Protein AF-A0A1D9G243-F1 (afdb_monomer_lite)

Structure (mmCIF, N/CA/C/O backbone):
data_AF-A0A1D9G243-F1
#
_entry.id   AF-A0A1D9G243-F1
#
loop_
_atom_site.group_PDB
_atom_site.id
_atom_site.type_symbol
_atom_site.label_atom_id
_atom_site.label_alt_id
_atom_site.label_comp_id
_atom_site.label_asym_id
_atom_site.label_entity_id
_atom_site.label_seq_id
_atom_site.pdbx_PDB_ins_code
_atom_site.Cartn_x
_atom_site.Cartn_y
_atom_site.Cartn_z
_atom_site.occupancy
_atom_site.B_iso_or_equiv
_atom_site.auth_seq_id
_atom_site.auth_comp_id
_atom_site.auth_asym_id
_atom_site.auth_atom_id
_atom_site.pdbx_PDB_model_num
ATOM 1 N N . MET A 1 1 ? -10.070 -9.740 2.876 1.00 64.25 1 MET A N 1
ATOM 2 C CA . MET A 1 1 ? -10.323 -10.202 4.257 1.00 64.25 1 MET A CA 1
ATOM 3 C C . MET A 1 1 ? -9.002 -10.626 4.861 1.00 64.25 1 MET A C 1
ATOM 5 O O . MET A 1 1 ? -8.313 -11.410 4.220 1.00 64.25 1 MET A O 1
ATOM 9 N N . VAL A 1 2 ? -8.645 -10.087 6.024 1.00 71.44 2 VAL A N 1
ATOM 10 C CA . VAL A 1 2 ? -7.406 -10.362 6.763 1.00 71.44 2 VAL A CA 1
ATOM 11 C C . VAL A 1 2 ? -7.753 -10.347 8.254 1.00 71.44 2 VAL A C 1
ATOM 13 O O . VAL A 1 2 ? -7.775 -9.293 8.893 1.00 71.44 2 VAL A O 1
ATOM 16 N N . GLY A 1 3 ? -8.146 -11.505 8.788 1.00 81.38 3 GLY A N 1
ATOM 17 C CA . GLY A 1 3 ? -8.839 -11.566 10.079 1.00 81.38 3 GLY A CA 1
ATOM 18 C C . GLY A 1 3 ? -10.084 -10.669 10.077 1.00 81.38 3 GLY A C 1
ATOM 19 O O . GLY A 1 3 ? -10.880 -10.712 9.136 1.00 81.38 3 GLY A O 1
ATOM 20 N N . ALA A 1 4 ? -10.203 -9.812 11.089 1.00 86.12 4 ALA A N 1
ATOM 21 C CA . ALA A 1 4 ? -11.293 -8.861 11.288 1.00 86.12 4 ALA A CA 1
ATOM 22 C C . ALA A 1 4 ? -11.332 -7.676 10.297 1.00 86.12 4 ALA A C 1
ATOM 24 O O . ALA A 1 4 ? -12.186 -6.807 10.455 1.00 86.12 4 ALA A O 1
ATOM 25 N N . TYR A 1 5 ? -10.475 -7.627 9.265 1.00 86.00 5 TYR A N 1
ATOM 26 C CA . TYR A 1 5 ? -10.368 -6.463 8.372 1.00 86.00 5 TYR A CA 1
ATOM 27 C C . TYR A 1 5 ? -10.568 -6.764 6.880 1.00 86.00 5 TYR A C 1
ATOM 29 O O . TYR A 1 5 ? -10.114 -7.769 6.323 1.00 86.00 5 TYR A O 1
ATOM 37 N N . LYS A 1 6 ? -11.192 -5.814 6.188 1.00 81.88 6 LYS A N 1
ATOM 38 C CA . LYS A 1 6 ? -11.119 -5.622 4.739 1.00 81.88 6 LYS A CA 1
ATOM 39 C C . LYS A 1 6 ? -9.927 -4.703 4.471 1.00 81.88 6 LYS A C 1
ATOM 41 O O . LYS A 1 6 ? -9.970 -3.515 4.769 1.00 81.88 6 LYS A O 1
ATOM 46 N N . VAL A 1 7 ? -8.855 -5.283 3.940 1.00 83.44 7 VAL A N 1
ATOM 47 C CA . VAL A 1 7 ? -7.622 -4.579 3.573 1.00 83.44 7 VAL A CA 1
ATOM 48 C C . VAL A 1 7 ? -7.531 -4.555 2.053 1.00 83.44 7 VAL A C 1
ATOM 50 O O . VAL A 1 7 ? -7.496 -5.620 1.430 1.00 83.44 7 VAL A O 1
ATOM 53 N N . THR A 1 8 ? -7.496 -3.360 1.471 1.00 82.19 8 THR A N 1
ATOM 54 C CA . THR A 1 8 ? -7.223 -3.141 0.042 1.00 82.19 8 THR A CA 1
ATOM 55 C C . THR A 1 8 ? -5.878 -2.441 -0.074 1.00 82.19 8 THR A C 1
ATOM 57 O O . THR A 1 8 ? -5.637 -1.485 0.662 1.00 82.19 8 THR A O 1
ATOM 60 N N . VAL A 1 9 ? -5.003 -2.914 -0.963 1.00 84.75 9 VAL A N 1
ATOM 61 C CA . VAL A 1 9 ? -3.671 -2.329 -1.170 1.00 84.75 9 VAL A CA 1
ATOM 62 C C . VAL A 1 9 ? -3.382 -2.215 -2.659 1.00 84.75 9 VAL A C 1
ATOM 64 O O . VAL A 1 9 ? -3.537 -3.195 -3.386 1.00 84.75 9 VAL A O 1
ATOM 67 N N . GLY A 1 10 ? -2.927 -1.041 -3.084 1.00 82.38 10 GLY A N 1
ATOM 68 C CA . GLY A 1 10 ? -2.480 -0.750 -4.446 1.00 82.38 10 GLY A CA 1
ATOM 69 C C . GLY A 1 10 ? -1.517 0.437 -4.462 1.00 82.38 10 GLY A C 1
ATOM 70 O O . GLY A 1 10 ? -1.004 0.843 -3.413 1.00 82.38 10 GLY A O 1
ATOM 71 N N . PHE A 1 11 ? -1.281 1.018 -5.637 1.00 83.31 11 PHE A N 1
ATOM 72 C CA . PHE A 1 1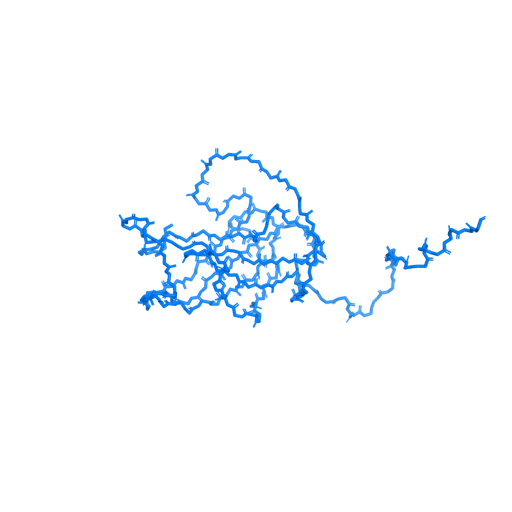1 ? -0.667 2.348 -5.711 1.00 83.31 11 PHE A CA 1
ATOM 73 C C . PHE A 1 11 ? -1.712 3.440 -5.381 1.00 83.31 11 PHE A C 1
ATOM 75 O O . PHE A 1 11 ? -2.916 3.193 -5.442 1.00 83.31 11 PHE A O 1
ATOM 82 N N . ARG A 1 12 ? -1.272 4.646 -4.989 1.00 83.00 12 ARG A N 1
ATOM 83 C CA . ARG A 1 12 ? -2.173 5.710 -4.489 1.00 83.00 12 ARG A CA 1
ATOM 84 C C . ARG A 1 12 ? -2.972 6.427 -5.563 1.00 83.00 12 ARG A C 1
ATOM 86 O O . ARG A 1 12 ? -4.174 6.628 -5.407 1.00 83.00 12 ARG A O 1
ATOM 93 N N . ASN A 1 13 ? -2.298 6.835 -6.624 1.00 67.88 13 ASN A N 1
ATOM 94 C CA . ASN A 1 13 ? -2.975 6.999 -7.902 1.00 67.88 13 ASN A CA 1
ATOM 95 C C . ASN A 1 13 ? -2.745 5.671 -8.654 1.00 67.88 13 ASN A C 1
ATOM 97 O O . ASN A 1 13 ? -1.949 4.846 -8.206 1.00 67.88 13 ASN A O 1
ATOM 101 N N . GLU A 1 14 ? -3.387 5.426 -9.787 1.00 63.44 14 GLU A N 1
ATOM 102 C CA . GLU A 1 14 ? -3.113 4.213 -10.569 1.00 63.44 14 GLU A CA 1
ATOM 103 C C . GLU A 1 14 ? -3.244 4.470 -12.059 1.00 63.44 14 GLU A C 1
ATOM 105 O O . GLU A 1 14 ? -3.881 5.455 -12.444 1.00 63.44 14 GLU A O 1
ATOM 110 N N . PRO A 1 15 ? -2.717 3.569 -12.911 1.00 63.34 15 PRO A N 1
ATOM 111 C CA . PRO A 1 15 ? -1.800 2.438 -12.710 1.00 63.34 15 PRO A CA 1
ATOM 112 C C . PRO A 1 15 ? -0.361 2.753 -13.168 1.00 63.34 15 PRO A C 1
ATOM 114 O O . PRO A 1 15 ? -0.155 3.588 -14.054 1.00 63.34 15 PRO A O 1
ATOM 117 N N . ALA A 1 16 ? 0.608 2.074 -12.539 1.00 68.06 16 ALA A N 1
ATOM 118 C CA . ALA A 1 16 ? 2.044 2.394 -12.438 1.00 68.06 16 ALA A CA 1
ATOM 119 C C . ALA A 1 16 ? 2.751 3.009 -13.671 1.00 68.06 16 ALA A C 1
ATOM 121 O O . ALA A 1 16 ? 2.591 2.551 -14.798 1.00 68.06 16 ALA A O 1
ATOM 122 N N . PHE A 1 17 ? 3.631 3.987 -13.413 1.00 59.41 17 PHE A N 1
ATOM 123 C CA . PHE A 1 17 ? 4.646 4.480 -14.354 1.00 59.41 17 PHE A CA 1
ATOM 124 C C . PHE A 1 17 ? 6.028 4.502 -13.700 1.00 59.41 17 PHE A C 1
ATOM 126 O O . PHE A 1 17 ? 6.157 4.928 -12.552 1.00 59.41 17 PHE A O 1
ATOM 133 N N . GLU A 1 18 ? 7.046 4.092 -14.458 1.00 71.31 18 GLU A N 1
ATOM 134 C CA . GLU A 1 18 ? 8.460 4.202 -14.094 1.00 71.31 18 GLU A CA 1
ATOM 135 C C . GLU A 1 18 ? 8.877 5.665 -13.876 1.00 71.31 18 GLU A C 1
ATOM 137 O O . GLU A 1 18 ? 8.379 6.587 -14.523 1.00 71.31 18 GLU A O 1
ATOM 142 N N . ASP A 1 19 ? 9.799 5.868 -12.934 1.00 68.44 19 ASP A N 1
ATOM 143 C CA . ASP A 1 19 ? 10.415 7.143 -12.566 1.00 68.44 19 ASP A CA 1
ATOM 144 C C . ASP A 1 19 ? 9.408 8.266 -12.181 1.00 68.44 19 ASP A C 1
ATOM 146 O O . ASP A 1 19 ? 9.788 9.422 -11.973 1.00 68.44 19 ASP A O 1
ATOM 150 N N . VAL A 1 20 ? 8.141 7.907 -11.937 1.00 69.00 20 VAL A N 1
ATOM 151 C CA . VAL A 1 20 ? 7.078 8.763 -11.390 1.00 69.00 20 VAL A CA 1
ATOM 152 C C . VAL A 1 20 ? 6.928 8.551 -9.882 1.00 69.00 20 VAL A C 1
ATOM 154 O O . VAL A 1 20 ? 6.858 7.425 -9.390 1.00 69.00 20 VAL A O 1
ATOM 157 N N . VAL A 1 21 ? 6.844 9.652 -9.130 1.00 80.31 21 VAL A N 1
ATOM 158 C CA . VAL A 1 21 ? 6.608 9.605 -7.679 1.00 80.31 21 VAL A CA 1
ATOM 159 C C . VAL A 1 21 ? 5.190 9.170 -7.357 1.00 80.31 21 VAL A C 1
ATOM 161 O O . VAL A 1 21 ? 4.229 9.546 -8.026 1.00 80.31 21 VAL A O 1
ATOM 164 N N . ASN A 1 22 ? 5.089 8.346 -6.323 1.00 79.44 22 ASN A N 1
ATOM 165 C CA . ASN A 1 22 ? 3.928 7.542 -6.029 1.00 79.44 22 ASN A CA 1
ATOM 166 C C . ASN A 1 22 ? 3.843 7.254 -4.520 1.00 79.44 22 ASN A C 1
ATOM 168 O O . ASN A 1 22 ? 4.751 7.567 -3.749 1.00 79.44 22 ASN A O 1
ATOM 172 N N . ALA A 1 23 ? 2.773 6.600 -4.093 1.00 87.31 23 ALA A N 1
ATOM 173 C CA . ALA A 1 23 ? 2.673 5.997 -2.775 1.00 87.31 23 ALA A CA 1
ATOM 174 C C . ALA A 1 23 ? 1.977 4.640 -2.874 1.00 87.31 23 ALA A C 1
ATOM 176 O O . ALA A 1 23 ? 1.307 4.345 -3.862 1.00 87.31 23 ALA A O 1
ATOM 177 N N . VAL A 1 24 ? 2.114 3.829 -1.832 1.00 91.12 24 VAL A N 1
ATOM 178 C CA . VAL A 1 24 ? 1.154 2.749 -1.572 1.00 91.12 24 VAL A CA 1
ATOM 179 C C . VAL A 1 24 ? -0.107 3.388 -0.986 1.00 91.12 24 VAL A C 1
ATOM 181 O O . VAL A 1 24 ? 0.010 4.327 -0.196 1.00 91.12 24 VAL A O 1
ATOM 184 N N . ASP A 1 25 ? -1.294 2.911 -1.353 1.00 88.69 25 ASP A N 1
ATOM 185 C CA . ASP A 1 25 ? -2.551 3.235 -0.665 1.00 88.69 25 ASP A CA 1
ATOM 186 C C . ASP A 1 25 ? -3.103 1.978 -0.013 1.00 88.69 25 ASP A C 1
ATOM 188 O O . ASP A 1 25 ? -3.310 0.956 -0.668 1.00 88.69 25 ASP A O 1
ATOM 192 N N . VAL A 1 26 ? -3.264 2.057 1.305 1.00 92.00 26 VAL A N 1
ATOM 193 C CA . VAL A 1 26 ? -3.798 1.009 2.165 1.00 92.00 26 VAL A CA 1
ATOM 194 C C . VAL A 1 26 ? -5.145 1.513 2.669 1.00 92.00 26 VAL A C 1
ATOM 196 O O . VAL A 1 26 ? -5.208 2.458 3.455 1.00 92.00 26 VAL A O 1
ATOM 199 N N . ILE A 1 27 ? -6.223 0.902 2.183 1.00 88.81 27 ILE A N 1
ATOM 200 C CA . ILE A 1 27 ? -7.602 1.243 2.543 1.00 88.81 27 ILE A CA 1
A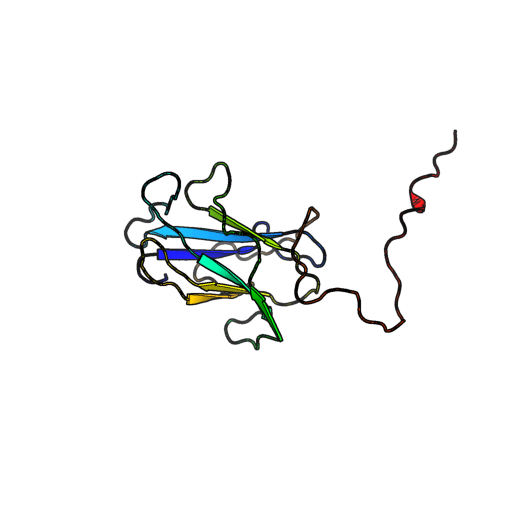TOM 201 C C . ILE A 1 27 ? -8.111 0.170 3.502 1.00 88.81 27 ILE A C 1
ATOM 203 O O . ILE A 1 27 ? -8.082 -1.022 3.173 1.00 88.81 27 ILE A O 1
ATOM 207 N N . LEU A 1 28 ? -8.571 0.592 4.679 1.00 89.94 28 LEU A N 1
ATOM 208 C CA . LEU A 1 28 ? -8.889 -0.299 5.796 1.00 89.94 28 LEU A CA 1
ATOM 209 C C . LEU A 1 28 ? -10.351 -0.161 6.222 1.00 89.94 28 LEU A C 1
ATOM 211 O O . LEU A 1 28 ? -10.838 0.941 6.461 1.00 89.94 28 LEU A O 1
ATOM 215 N N . ARG A 1 29 ? -11.072 -1.276 6.324 1.00 87.50 29 ARG A N 1
ATOM 216 C CA . ARG A 1 29 ? -12.430 -1.320 6.891 1.00 87.50 29 ARG A CA 1
ATOM 217 C C . ARG A 1 29 ? -12.594 -2.519 7.804 1.00 87.50 29 ARG A C 1
ATOM 219 O O . ARG A 1 29 ? -11.965 -3.556 7.585 1.00 87.50 29 ARG A O 1
ATOM 226 N N . ASN A 1 30 ? -13.461 -2.403 8.795 1.00 88.50 30 ASN A N 1
ATOM 227 C CA . ASN A 1 30 ? -13.854 -3.521 9.635 1.00 88.50 30 ASN A CA 1
ATOM 228 C C . ASN A 1 30 ? -14.658 -4.549 8.817 1.00 88.50 30 ASN A C 1
ATOM 230 O O . ASN A 1 30 ? -15.471 -4.227 7.943 1.00 88.50 30 ASN A O 1
ATOM 234 N N . ALA A 1 31 ? -14.381 -5.831 9.050 1.00 80.75 31 ALA A N 1
ATOM 235 C CA . ALA A 1 31 ? -14.973 -6.930 8.293 1.00 80.75 31 ALA A CA 1
ATOM 236 C C . ALA A 1 31 ? -16.478 -7.077 8.544 1.00 80.75 31 ALA A C 1
ATOM 238 O O . ALA A 1 31 ? -17.205 -7.411 7.608 1.00 80.75 31 ALA A O 1
ATOM 239 N N . ALA A 1 32 ? -16.912 -6.838 9.785 1.00 87.56 32 ALA A N 1
ATOM 240 C CA . ALA A 1 32 ? -18.253 -7.144 10.274 1.00 87.56 32 ALA A CA 1
ATOM 241 C C . ALA A 1 32 ? -19.339 -6.182 9.760 1.00 87.56 32 ALA A C 1
ATOM 243 O O . ALA A 1 32 ? -20.439 -6.621 9.441 1.00 87.56 32 ALA A O 1
ATOM 244 N N . ASP A 1 33 ? -19.022 -4.892 9.663 1.00 90.00 33 ASP A N 1
ATOM 245 C CA . ASP A 1 33 ? -19.970 -3.785 9.458 1.00 90.00 33 ASP A CA 1
ATOM 246 C C . ASP A 1 33 ? -19.559 -2.817 8.324 1.00 90.00 33 ASP A C 1
ATOM 248 O O . ASP A 1 33 ? -20.336 -1.944 7.954 1.00 90.00 33 ASP A O 1
ATOM 252 N N . ASP A 1 34 ? -18.360 -2.987 7.746 1.00 83.06 34 ASP A N 1
ATOM 253 C CA . ASP A 1 34 ? -17.746 -2.064 6.774 1.00 83.06 34 ASP A CA 1
ATOM 254 C C . ASP A 1 34 ? -17.400 -0.666 7.326 1.00 83.06 34 ASP A C 1
ATOM 256 O O . ASP A 1 34 ? -17.108 0.245 6.546 1.00 83.06 34 ASP A O 1
ATOM 260 N N . SER A 1 35 ? -17.372 -0.486 8.653 1.00 93.25 35 SER A N 1
ATOM 261 C CA . SER A 1 35 ? -16.944 0.780 9.259 1.00 93.25 35 SER A CA 1
ATOM 262 C C . SER A 1 35 ? -15.469 1.085 8.941 1.00 93.25 35 SER A C 1
ATOM 264 O O . SER A 1 35 ? -14.663 0.165 8.748 1.00 93.25 35 SER A O 1
ATOM 266 N N . PRO A 1 36 ? -15.087 2.369 8.819 1.00 94.12 36 PRO A N 1
ATOM 267 C CA . PRO A 1 36 ? -13.701 2.748 8.578 1.00 94.12 36 PRO A CA 1
ATOM 268 C C . PRO A 1 36 ? -12.822 2.429 9.787 1.00 94.12 36 PRO A C 1
ATOM 270 O O . PRO A 1 36 ? -13.224 2.696 10.915 1.00 94.12 36 PRO A O 1
ATOM 273 N N . VAL A 1 37 ? -11.609 1.928 9.537 1.00 95.44 37 VAL A N 1
ATOM 274 C CA . VAL A 1 37 ? -10.547 1.909 10.554 1.00 95.44 37 VAL A CA 1
ATOM 275 C C . VAL A 1 37 ? -9.895 3.291 10.547 1.00 95.44 37 VAL A C 1
ATOM 277 O O . VAL A 1 37 ? -9.311 3.670 9.529 1.00 95.44 37 VAL A O 1
ATOM 280 N N . ASP A 1 38 ? -10.032 4.044 11.637 1.00 97.12 38 ASP A N 1
ATOM 281 C CA . ASP A 1 38 ? -9.770 5.487 11.686 1.00 97.12 38 ASP A CA 1
ATOM 282 C C . ASP A 1 38 ? -8.932 5.911 12.908 1.00 97.12 38 ASP A C 1
ATOM 284 O O . ASP A 1 38 ? -9.418 6.048 14.032 1.00 97.12 38 ASP A O 1
ATOM 288 N N . THR A 1 39 ? -7.652 6.188 12.658 1.00 96.38 39 THR A N 1
ATOM 289 C CA . THR A 1 39 ? -6.658 6.613 13.664 1.00 96.38 39 THR A CA 1
ATOM 290 C C . THR A 1 39 ? -6.826 8.041 14.187 1.00 96.38 39 THR A C 1
ATOM 292 O O . THR A 1 39 ? -6.060 8.440 15.061 1.00 96.38 39 THR A O 1
ATOM 295 N N . ASP A 1 40 ? -7.781 8.822 13.672 1.00 95.31 40 ASP A N 1
ATOM 296 C CA . ASP A 1 40 ? -8.175 10.090 14.310 1.00 95.31 40 ASP A CA 1
ATOM 297 C C . ASP A 1 40 ? -9.229 9.846 15.418 1.00 95.31 40 ASP A C 1
ATOM 299 O O . ASP A 1 40 ? -9.672 10.789 16.078 1.00 95.31 40 ASP A O 1
ATOM 303 N N . LYS A 1 41 ? -9.627 8.578 15.624 1.00 94.00 41 LYS A N 1
ATOM 304 C CA . LYS A 1 41 ? -10.523 8.094 16.681 1.00 94.00 41 LYS A CA 1
ATOM 305 C C . LYS A 1 41 ? -9.814 7.047 17.570 1.00 94.00 41 LYS A C 1
ATOM 307 O O . LYS A 1 41 ? -8.693 7.276 18.018 1.00 94.00 41 LYS A O 1
ATOM 312 N N . GLU A 1 42 ? -10.460 5.922 17.883 1.00 94.50 42 GLU A N 1
ATOM 313 C CA . GLU A 1 42 ? -9.941 4.861 18.756 1.00 94.50 42 GLU A CA 1
ATOM 314 C C . GLU A 1 42 ? -8.937 3.886 18.103 1.00 94.50 42 GLU A C 1
ATOM 316 O O . GLU A 1 42 ? -8.186 3.224 18.833 1.00 94.50 42 GLU A O 1
ATOM 321 N N . ASP A 1 43 ? -8.912 3.780 16.768 1.00 97.06 43 ASP A N 1
ATOM 322 C CA . ASP A 1 43 ? -8.132 2.758 16.059 1.00 97.06 43 ASP A CA 1
ATOM 323 C C . ASP A 1 43 ? -6.619 3.011 16.090 1.00 97.06 43 ASP A C 1
ATOM 325 O O . ASP A 1 43 ? -6.126 4.141 16.070 1.00 97.06 43 ASP A O 1
ATOM 329 N N . LYS A 1 44 ? -5.850 1.919 16.099 1.00 97.00 44 LYS A N 1
ATOM 330 C CA . LYS A 1 44 ? -4.386 1.927 16.209 1.00 97.00 44 LYS A CA 1
ATOM 331 C C . LYS A 1 44 ? -3.771 1.061 15.125 1.00 97.00 44 LYS A C 1
ATOM 333 O O . LYS A 1 44 ? -4.072 -0.127 15.021 1.00 97.00 44 LYS A O 1
ATOM 338 N N . ILE A 1 45 ? -2.877 1.659 14.346 1.00 96.75 45 ILE A N 1
ATOM 339 C CA . ILE A 1 45 ? -2.208 1.030 13.207 1.00 96.75 45 ILE A CA 1
ATOM 340 C C . ILE A 1 45 ? -0.697 1.112 13.422 1.00 96.75 45 ILE A C 1
ATOM 342 O O . ILE A 1 45 ? -0.151 2.197 13.602 1.00 96.75 45 ILE A O 1
ATOM 346 N N . ASP A 1 46 ? -0.033 -0.037 13.349 1.00 96.69 46 ASP A N 1
ATOM 347 C CA . ASP A 1 46 ? 1.425 -0.170 13.305 1.00 96.69 46 ASP A CA 1
ATOM 348 C C . ASP A 1 46 ? 1.748 -1.143 12.168 1.00 96.69 46 ASP A C 1
ATOM 350 O O . ASP A 1 46 ? 1.662 -2.355 12.352 1.00 96.69 46 ASP A O 1
ATOM 354 N N . LEU A 1 47 ? 1.995 -0.635 10.955 1.00 96.00 47 LEU A N 1
ATOM 355 C CA . LEU A 1 47 ? 2.127 -1.455 9.744 1.00 96.00 47 LEU A CA 1
ATOM 356 C C . LEU A 1 47 ? 3.352 -1.064 8.906 1.00 96.00 47 LEU A C 1
ATOM 358 O O . LEU A 1 47 ? 3.394 -0.012 8.266 1.00 96.00 47 LEU A O 1
ATOM 362 N N . ASP A 1 48 ? 4.296 -1.997 8.808 1.00 96.44 48 ASP A N 1
ATOM 363 C CA . ASP A 1 48 ? 5.359 -1.997 7.812 1.00 96.44 48 ASP A CA 1
ATOM 364 C C . ASP A 1 48 ? 4.797 -2.294 6.422 1.00 96.44 48 ASP A C 1
ATOM 366 O O . ASP A 1 48 ? 4.152 -3.324 6.194 1.00 96.44 48 ASP A O 1
ATOM 370 N N . VAL A 1 49 ? 5.160 -1.456 5.453 1.00 95.25 49 VAL A N 1
ATOM 371 C CA . VAL A 1 49 ? 4.928 -1.718 4.031 1.00 95.25 49 VAL A CA 1
ATOM 372 C C . VAL A 1 49 ? 6.249 -2.049 3.342 1.00 95.25 49 VAL A C 1
ATOM 374 O O . VAL A 1 49 ? 7.244 -1.329 3.460 1.00 95.25 49 VAL A O 1
ATOM 377 N N . TYR A 1 50 ? 6.257 -3.145 2.590 1.00 94.75 50 TYR A N 1
ATOM 378 C CA . TYR A 1 50 ? 7.349 -3.532 1.704 1.00 94.75 50 TYR A CA 1
ATOM 379 C C . TYR A 1 50 ? 6.873 -3.499 0.254 1.00 94.75 50 TYR A C 1
ATOM 381 O O . TYR A 1 50 ? 5.846 -4.099 -0.059 1.00 94.75 50 TYR A O 1
ATOM 389 N N . VAL A 1 51 ? 7.654 -2.892 -0.638 1.00 92.00 51 VAL A N 1
ATOM 390 C CA . VAL A 1 51 ? 7.438 -3.008 -2.087 1.00 92.00 51 VAL A CA 1
ATOM 391 C C . VAL A 1 51 ? 8.177 -4.241 -2.600 1.00 92.00 51 VAL A C 1
ATOM 393 O O . VAL A 1 51 ? 9.296 -4.545 -2.168 1.00 92.00 51 VAL A O 1
ATOM 396 N N . LEU A 1 52 ? 7.525 -4.961 -3.505 1.00 89.88 52 LEU A N 1
ATOM 397 C CA . LEU A 1 52 ? 8.011 -6.137 -4.208 1.00 89.88 52 LEU A CA 1
ATOM 398 C C . LEU A 1 52 ? 8.076 -5.798 -5.698 1.00 89.88 52 LEU A C 1
ATOM 400 O O . LEU A 1 52 ? 7.093 -5.319 -6.257 1.00 89.88 52 LEU A O 1
ATOM 404 N N . TYR A 1 53 ? 9.211 -6.074 -6.331 1.00 85.62 53 TYR A N 1
ATOM 405 C CA . TYR A 1 53 ? 9.325 -6.120 -7.786 1.00 85.62 53 TYR A CA 1
ATOM 406 C C . TYR A 1 53 ? 9.255 -7.589 -8.204 1.00 85.62 53 TYR A C 1
ATOM 408 O O . TYR A 1 53 ? 9.974 -8.422 -7.636 1.00 85.62 53 TYR A O 1
ATOM 416 N N . LEU A 1 54 ? 8.348 -7.915 -9.118 1.00 80.19 54 LEU A N 1
ATOM 417 C CA . LEU A 1 54 ? 7.946 -9.281 -9.453 1.00 80.19 54 LEU A CA 1
ATOM 418 C C . LEU A 1 54 ? 8.351 -9.633 -10.885 1.00 80.19 54 LEU A C 1
ATOM 420 O O . LEU A 1 54 ? 8.460 -8.768 -11.746 1.00 80.19 54 LEU A O 1
ATOM 424 N N . LYS A 1 55 ? 8.545 -10.927 -11.149 1.00 80.75 55 LYS A N 1
ATOM 425 C CA . LYS A 1 55 ? 8.859 -11.428 -12.496 1.00 80.75 55 LYS A CA 1
ATOM 426 C C . LYS A 1 55 ? 7.698 -11.281 -13.489 1.00 80.75 55 LYS A C 1
ATOM 428 O O . LYS A 1 55 ? 7.932 -11.176 -14.686 1.00 80.75 55 LYS A O 1
ATOM 433 N N . GLU A 1 56 ? 6.468 -11.310 -12.991 1.00 77.19 56 GLU A N 1
ATOM 434 C CA . GLU A 1 56 ? 5.227 -11.185 -13.755 1.00 77.19 56 GLU A CA 1
ATOM 435 C C . GLU A 1 56 ? 4.079 -10.797 -12.811 1.00 77.19 56 GLU A C 1
ATOM 437 O O . GLU A 1 56 ? 4.207 -10.931 -11.591 1.00 77.19 56 GLU A O 1
ATOM 442 N N . ASP A 1 57 ? 2.966 -10.308 -13.359 1.00 69.69 57 ASP A N 1
ATOM 443 C CA . ASP A 1 57 ? 1.858 -9.730 -12.582 1.00 69.69 57 ASP A CA 1
ATOM 444 C C . ASP A 1 57 ? 0.894 -10.826 -12.083 1.00 69.69 57 ASP A C 1
ATOM 446 O O . ASP A 1 57 ? -0.251 -10.953 -12.515 1.00 69.69 57 ASP A O 1
ATOM 450 N N . LYS A 1 58 ? 1.411 -11.702 -11.209 1.00 72.88 58 LYS A N 1
ATOM 451 C CA . LYS A 1 58 ? 0.678 -12.828 -10.603 1.00 72.88 58 LYS A CA 1
ATOM 452 C C . LYS A 1 58 ? 0.931 -12.935 -9.104 1.00 72.88 58 LYS A C 1
ATOM 454 O O . LYS A 1 58 ? 2.013 -12.622 -8.605 1.00 72.88 58 LYS A O 1
ATOM 459 N N . PHE A 1 59 ? -0.048 -13.470 -8.374 1.00 73.06 59 PHE A N 1
ATOM 460 C CA . PHE A 1 59 ? 0.063 -13.653 -6.925 1.00 73.06 59 PHE A CA 1
ATOM 461 C C . PHE A 1 59 ? 1.181 -14.624 -6.511 1.00 73.06 59 PHE A C 1
ATOM 463 O O . PHE A 1 59 ? 1.793 -14.439 -5.463 1.00 73.06 59 PHE A O 1
ATOM 470 N N . ASP A 1 60 ? 1.486 -15.641 -7.307 1.00 80.12 60 ASP A N 1
ATOM 471 C CA . ASP A 1 60 ? 2.535 -16.639 -7.063 1.00 80.12 60 ASP A CA 1
ATOM 472 C C . ASP A 1 60 ? 3.904 -16.264 -7.665 1.00 80.12 60 ASP A C 1
ATOM 474 O O . ASP A 1 60 ? 4.894 -16.948 -7.405 1.00 80.12 60 ASP A O 1
ATOM 478 N N . ALA A 1 61 ? 3.994 -15.143 -8.393 1.00 78.31 61 ALA A N 1
ATOM 479 C CA . ALA A 1 61 ? 5.201 -14.726 -9.102 1.00 78.31 61 ALA A CA 1
ATOM 480 C C . ALA A 1 61 ? 6.447 -14.604 -8.205 1.00 78.31 61 ALA A C 1
ATOM 482 O O . ALA A 1 61 ? 6.399 -14.139 -7.056 1.00 78.31 61 ALA A O 1
ATOM 483 N N . GLN A 1 62 ? 7.597 -14.954 -8.789 1.00 86.00 62 GLN A N 1
ATOM 484 C CA . GLN A 1 62 ? 8.911 -14.790 -8.173 1.00 86.00 62 GLN A CA 1
ATOM 485 C C . GLN A 1 62 ? 9.172 -13.314 -7.836 1.00 86.00 62 GLN A C 1
ATOM 487 O O . GLN A 1 62 ? 9.095 -12.439 -8.700 1.00 86.00 62 GLN A O 1
ATOM 492 N N . VAL A 1 63 ? 9.552 -13.053 -6.585 1.00 90.38 63 VAL A N 1
ATOM 493 C CA . VAL A 1 63 ? 10.016 -11.737 -6.129 1.00 90.38 63 VAL A CA 1
ATOM 494 C C . VAL A 1 63 ? 11.465 -11.544 -6.586 1.00 90.38 63 VAL A C 1
ATOM 496 O O . VAL A 1 63 ? 12.364 -12.204 -6.070 1.00 90.38 63 VAL A O 1
ATOM 499 N N . ILE A 1 64 ? 11.692 -10.639 -7.541 1.00 88.50 64 ILE A N 1
ATOM 500 C CA . ILE A 1 64 ? 13.026 -10.261 -8.043 1.00 88.50 64 ILE A CA 1
ATOM 501 C C . ILE A 1 64 ? 13.732 -9.344 -7.037 1.00 88.50 64 ILE A C 1
ATOM 503 O O . ILE A 1 64 ? 14.914 -9.520 -6.742 1.00 88.50 64 ILE A O 1
ATOM 507 N N . ARG A 1 65 ? 13.006 -8.373 -6.468 1.00 89.38 65 ARG A N 1
ATOM 508 C CA . ARG A 1 65 ? 13.490 -7.535 -5.361 1.00 89.38 65 ARG A CA 1
ATOM 509 C C . ARG A 1 65 ? 12.399 -7.271 -4.336 1.00 89.38 65 ARG A C 1
ATOM 511 O O . ARG A 1 65 ? 11.214 -7.265 -4.651 1.00 89.38 65 ARG A O 1
ATOM 518 N N . LYS A 1 66 ? 12.826 -6.977 -3.108 1.00 93.50 66 LYS A N 1
ATOM 519 C CA . LYS A 1 66 ? 11.988 -6.517 -1.997 1.00 93.50 66 LYS A CA 1
ATOM 520 C C . LYS A 1 66 ? 12.718 -5.411 -1.237 1.00 93.50 66 LYS A C 1
ATOM 522 O O . LYS A 1 66 ? 13.907 -5.555 -0.968 1.00 93.50 66 LYS A O 1
ATOM 527 N N . ALA A 1 67 ? 12.011 -4.359 -0.836 1.00 91.88 67 ALA A N 1
ATOM 528 C CA . ALA A 1 67 ? 12.511 -3.359 0.110 1.00 91.88 67 ALA A CA 1
ATOM 529 C C . ALA A 1 67 ? 11.407 -2.949 1.090 1.00 91.88 67 ALA A C 1
ATOM 531 O O . ALA A 1 67 ? 10.243 -2.885 0.705 1.00 91.88 67 ALA A O 1
ATOM 532 N N . LYS A 1 68 ? 11.768 -2.655 2.346 1.00 94.88 68 LYS A N 1
ATOM 533 C CA . LYS A 1 68 ? 10.888 -1.921 3.271 1.00 94.88 68 LYS A CA 1
ATOM 534 C C . LYS A 1 68 ? 10.827 -0.459 2.820 1.00 94.88 68 LYS A C 1
ATOM 536 O O . LYS A 1 68 ? 11.855 0.080 2.396 1.00 94.88 68 LYS A O 1
ATOM 541 N N . LEU A 1 69 ? 9.662 0.173 2.916 1.00 89.81 69 LEU A N 1
ATOM 542 C CA . LEU A 1 69 ? 9.543 1.620 2.755 1.00 89.81 69 LEU A CA 1
ATOM 543 C C . LEU A 1 69 ? 9.979 2.329 4.039 1.00 89.81 69 LEU A C 1
ATOM 545 O O . LEU A 1 69 ? 9.604 1.932 5.139 1.00 89.81 69 LEU A O 1
ATOM 549 N N . LYS A 1 70 ? 10.825 3.351 3.890 1.00 87.31 70 LYS A N 1
ATOM 550 C CA . LYS A 1 70 ? 11.388 4.115 5.014 1.00 87.31 70 LYS A CA 1
ATOM 551 C C . LYS A 1 70 ? 10.411 5.130 5.610 1.00 87.31 70 LYS A C 1
ATOM 553 O O . LYS A 1 70 ? 10.594 5.515 6.757 1.00 87.31 70 LYS A O 1
ATOM 558 N N . GLY A 1 71 ? 9.429 5.585 4.832 1.00 82.81 71 GLY A N 1
ATOM 559 C CA . GLY A 1 71 ? 8.398 6.505 5.303 1.00 82.81 71 GLY A CA 1
ATOM 560 C C . GLY A 1 71 ? 7.319 5.778 6.100 1.00 82.81 71 GLY A C 1
ATOM 561 O O . GLY A 1 71 ? 6.877 4.699 5.701 1.00 82.81 71 GLY A O 1
ATOM 562 N N . GLU A 1 72 ? 6.875 6.395 7.192 1.00 88.62 72 GLU A N 1
ATOM 563 C CA . GLU A 1 72 ? 5.723 5.952 7.982 1.00 88.62 72 GLU A CA 1
ATOM 564 C C . GLU A 1 72 ? 4.462 5.798 7.119 1.00 88.62 72 GLU A C 1
ATOM 566 O O . GLU A 1 72 ? 4.245 6.557 6.169 1.00 88.62 72 GLU A O 1
ATOM 571 N N . LEU A 1 73 ? 3.605 4.841 7.478 1.00 92.06 73 LEU A N 1
ATOM 572 C CA . LEU A 1 73 ? 2.282 4.681 6.885 1.00 92.06 73 LEU A CA 1
ATOM 573 C C . LEU A 1 73 ? 1.313 5.689 7.533 1.00 92.06 73 LEU A C 1
ATOM 575 O O . LEU A 1 73 ? 0.748 5.427 8.592 1.00 92.06 73 LEU A O 1
ATOM 579 N N . ARG A 1 74 ? 1.143 6.862 6.916 1.00 92.69 74 ARG A N 1
ATOM 580 C CA . ARG A 1 74 ? 0.392 7.997 7.487 1.00 92.69 74 ARG A CA 1
ATOM 581 C C . ARG A 1 74 ? -1.013 8.118 6.901 1.00 92.69 74 ARG A C 1
ATOM 583 O O . ARG A 1 74 ? -1.205 7.874 5.711 1.00 92.69 74 ARG A O 1
ATOM 590 N N . LYS A 1 75 ? -1.983 8.538 7.720 1.00 95.06 75 LYS A N 1
ATOM 591 C CA . LYS A 1 75 ? -3.372 8.770 7.292 1.00 95.06 75 LYS A CA 1
ATOM 592 C C . LYS A 1 75 ? -3.447 9.828 6.182 1.00 95.06 75 LYS A C 1
ATOM 594 O O . LYS A 1 75 ? -2.758 10.849 6.240 1.00 95.06 75 LYS A O 1
ATOM 599 N N . ALA A 1 76 ? -4.284 9.597 5.175 1.00 91.38 76 ALA A N 1
ATOM 600 C CA . ALA A 1 76 ? -4.512 10.533 4.082 1.00 91.38 76 ALA A CA 1
ATOM 601 C C . ALA A 1 76 ? -5.469 11.657 4.511 1.00 91.38 76 ALA A C 1
ATOM 603 O O . ALA A 1 76 ? -6.559 11.400 5.028 1.00 91.38 76 ALA A O 1
ATOM 604 N N . PHE A 1 77 ? -5.077 12.907 4.248 1.00 88.56 77 PHE A N 1
ATOM 605 C CA . PHE A 1 77 ? -5.879 14.088 4.577 1.00 88.56 77 PHE A CA 1
ATOM 606 C C . PHE A 1 77 ? -7.287 14.022 3.963 1.00 88.56 77 PHE A C 1
ATOM 608 O O . PHE A 1 77 ? -7.440 13.684 2.788 1.00 88.56 77 PHE A O 1
ATOM 615 N N . GLY A 1 78 ? -8.305 14.372 4.755 1.00 90.81 78 GLY A N 1
ATOM 616 C CA . GLY A 1 78 ? -9.705 14.382 4.321 1.00 90.81 78 GLY A CA 1
ATOM 617 C C . GLY A 1 78 ? -10.330 12.996 4.122 1.00 90.81 78 GLY A C 1
ATOM 618 O O . GLY A 1 78 ? -11.400 12.908 3.528 1.00 90.81 78 GLY A O 1
ATOM 619 N N . THR A 1 79 ? -9.685 11.923 4.593 1.00 91.44 79 THR A N 1
ATOM 620 C CA . THR A 1 79 ? -10.248 10.563 4.583 1.00 91.44 79 THR A CA 1
ATOM 621 C C . THR A 1 79 ? -10.524 10.066 5.998 1.00 91.44 79 THR A C 1
ATOM 623 O O . THR A 1 79 ? -9.940 10.553 6.964 1.00 91.44 79 THR A O 1
ATOM 626 N N . ASP A 1 80 ? -11.403 9.080 6.117 1.00 93.06 80 ASP A N 1
ATOM 627 C CA . ASP A 1 80 ? -11.618 8.291 7.329 1.00 93.06 80 ASP A CA 1
ATOM 628 C C . ASP A 1 80 ? -10.600 7.142 7.440 1.00 93.06 80 ASP A C 1
ATOM 630 O O . ASP A 1 80 ? -10.110 6.871 8.529 1.00 93.06 80 ASP A O 1
ATOM 634 N N . ASN A 1 81 ? -10.254 6.493 6.319 1.00 91.88 81 ASN A N 1
ATOM 635 C CA . ASN A 1 81 ? -9.730 5.125 6.356 1.00 91.88 81 ASN A CA 1
ATOM 636 C C . ASN A 1 81 ? -8.562 4.792 5.406 1.00 91.88 81 ASN A C 1
ATOM 638 O O . ASN A 1 81 ? -8.261 3.608 5.193 1.00 91.88 81 ASN A O 1
ATOM 642 N N . ARG A 1 82 ? -7.941 5.804 4.785 1.00 92.94 82 ARG A N 1
ATOM 643 C CA . ARG A 1 82 ? -6.847 5.615 3.819 1.00 92.94 82 ARG A CA 1
ATOM 644 C C . ARG A 1 82 ? -5.498 6.001 4.396 1.00 92.94 82 ARG A C 1
ATOM 646 O O . ARG A 1 82 ? -5.372 7.014 5.081 1.00 92.94 82 ARG A O 1
ATOM 653 N N . TYR A 1 83 ? -4.481 5.222 4.050 1.00 94.62 83 TYR A N 1
ATOM 654 C CA . TYR A 1 83 ? -3.146 5.323 4.622 1.00 94.62 83 TYR A CA 1
ATOM 655 C C . TYR A 1 83 ? -2.062 5.175 3.552 1.00 94.62 83 TYR A C 1
ATOM 657 O O . TYR A 1 83 ? -2.131 4.278 2.710 1.00 94.62 83 TYR A O 1
ATOM 665 N N . ASN A 1 84 ? -1.045 6.042 3.582 1.00 93.50 84 ASN A N 1
ATOM 666 C CA . ASN A 1 84 ? -0.033 6.143 2.531 1.00 93.50 84 ASN A CA 1
ATOM 667 C C . ASN A 1 84 ? 1.407 6.205 3.038 1.00 93.50 84 ASN A C 1
ATOM 669 O O . ASN A 1 84 ? 1.703 6.803 4.068 1.00 93.50 84 ASN A O 1
ATOM 673 N N . THR A 1 85 ? 2.314 5.653 2.233 1.00 91.19 85 THR A N 1
ATOM 674 C CA . THR A 1 85 ? 3.768 5.827 2.357 1.00 91.19 85 THR A CA 1
ATOM 675 C C . THR A 1 85 ? 4.390 5.919 0.959 1.00 91.19 85 THR A C 1
ATOM 677 O O . THR A 1 85 ? 3.986 5.196 0.042 1.00 91.19 85 THR A O 1
ATOM 680 N N . TRP A 1 86 ? 5.304 6.876 0.768 1.00 88.00 86 TRP A N 1
ATOM 681 C CA . TRP A 1 86 ? 5.723 7.379 -0.548 1.00 88.00 86 TRP A CA 1
ATOM 682 C C . TRP A 1 86 ? 6.978 6.682 -1.092 1.00 88.00 86 TRP A C 1
ATOM 684 O O . TRP A 1 86 ? 7.939 6.426 -0.363 1.00 88.00 86 TRP A O 1
ATOM 694 N N . PHE A 1 87 ? 6.985 6.394 -2.395 1.00 85.62 87 PHE A N 1
ATOM 695 C CA . PHE A 1 87 ? 8.099 5.766 -3.112 1.00 85.62 87 PHE A CA 1
ATOM 696 C C . PHE A 1 87 ? 8.039 6.054 -4.621 1.00 85.62 87 PHE A C 1
ATOM 698 O O . PHE A 1 87 ? 7.116 6.697 -5.114 1.00 85.62 87 PHE A O 1
ATOM 705 N N . LYS A 1 88 ? 9.036 5.585 -5.373 1.00 83.81 88 LYS A N 1
ATOM 706 C CA . LYS A 1 88 ? 9.085 5.672 -6.835 1.00 83.81 88 LYS A CA 1
ATOM 707 C C . LYS A 1 88 ? 9.473 4.310 -7.407 1.00 83.81 88 LYS A C 1
ATOM 709 O O . LYS A 1 88 ? 10.590 3.863 -7.121 1.00 83.81 88 LYS A O 1
ATOM 714 N N . PRO A 1 89 ? 8.600 3.650 -8.193 1.00 74.94 89 PRO A N 1
ATOM 715 C CA . PRO A 1 89 ? 9.036 2.566 -9.063 1.00 74.94 89 PRO A CA 1
ATOM 716 C C . PRO A 1 89 ? 10.087 3.111 -10.045 1.00 74.94 89 PRO A C 1
ATOM 718 O O . PRO A 1 89 ? 9.849 4.110 -10.718 1.00 74.94 89 PRO A O 1
ATOM 721 N N . THR A 1 90 ? 11.277 2.511 -10.082 1.00 76.12 90 THR A N 1
ATOM 722 C CA . THR A 1 90 ? 12.399 2.936 -10.946 1.00 76.12 90 THR A CA 1
ATOM 723 C C . THR A 1 90 ? 12.708 1.966 -12.081 1.00 76.12 90 THR A C 1
ATOM 725 O O . THR A 1 90 ? 13.759 2.108 -12.698 1.00 76.12 90 THR A O 1
ATOM 728 N N . HIS A 1 91 ? 11.834 0.980 -12.312 1.00 71.88 91 HIS A N 1
ATOM 729 C CA . HIS A 1 91 ? 11.763 0.101 -13.487 1.00 71.88 91 HIS A CA 1
ATOM 730 C C . HIS A 1 91 ? 10.280 0.000 -13.900 1.00 71.88 91 HIS A C 1
ATOM 732 O O . HIS A 1 91 ? 9.394 0.238 -13.068 1.00 71.88 91 HIS A O 1
ATOM 738 N N . ASP A 1 92 ? 10.001 -0.372 -15.145 1.00 66.94 92 ASP A N 1
ATOM 739 C CA . ASP A 1 92 ? 8.687 -0.861 -15.565 1.00 66.94 92 ASP A CA 1
ATOM 740 C C . ASP A 1 92 ? 8.454 -2.319 -15.103 1.00 66.94 92 ASP A C 1
ATOM 742 O O . ASP A 1 92 ? 9.313 -2.933 -14.470 1.00 66.94 92 ASP A O 1
ATOM 746 N N . GLY A 1 93 ? 7.267 -2.875 -15.368 1.00 70.62 93 GLY A N 1
ATOM 747 C CA . GLY A 1 93 ? 6.928 -4.265 -15.040 1.00 70.62 93 GLY A CA 1
ATOM 748 C C . GLY A 1 93 ? 6.057 -4.456 -13.791 1.00 70.62 93 GLY A C 1
ATOM 749 O O . GLY A 1 93 ? 5.327 -3.560 -13.366 1.00 70.62 93 GLY A O 1
ATOM 750 N N . ALA A 1 94 ? 6.075 -5.674 -13.243 1.00 79.81 94 ALA A N 1
ATOM 751 C CA . ALA A 1 94 ? 5.105 -6.132 -12.249 1.00 79.81 94 ALA A CA 1
ATOM 752 C C . ALA A 1 94 ? 5.489 -5.767 -10.807 1.00 79.81 94 ALA A C 1
ATOM 754 O O . ALA A 1 94 ? 6.629 -5.955 -10.366 1.00 79.81 94 ALA A O 1
ATOM 755 N N . TYR A 1 95 ? 4.503 -5.305 -10.039 1.00 84.19 95 TYR A N 1
ATOM 756 C CA . TYR A 1 95 ? 4.690 -4.823 -8.673 1.00 84.19 95 TYR A CA 1
ATOM 757 C C . TYR A 1 95 ? 3.688 -5.447 -7.702 1.00 84.19 95 TYR A C 1
ATOM 759 O O . TYR A 1 95 ? 2.528 -5.710 -8.017 1.00 84.19 95 TYR A O 1
ATOM 767 N N . GLY A 1 96 ? 4.149 -5.650 -6.472 1.00 88.25 96 GLY A N 1
ATOM 768 C CA . GLY A 1 96 ? 3.305 -6.057 -5.360 1.00 88.25 96 GLY A CA 1
ATOM 769 C C . GLY A 1 96 ? 3.727 -5.403 -4.056 1.00 88.25 96 GLY A C 1
ATOM 770 O O . GLY A 1 96 ? 4.793 -4.796 -3.945 1.00 88.25 96 GLY A O 1
ATOM 771 N N . PHE A 1 97 ? 2.897 -5.573 -3.039 1.00 90.75 97 PHE A N 1
ATOM 772 C CA . PHE A 1 97 ? 3.098 -5.008 -1.713 1.00 90.75 97 PHE A CA 1
ATOM 773 C C . PHE A 1 97 ? 3.006 -6.117 -0.671 1.00 90.75 97 PHE A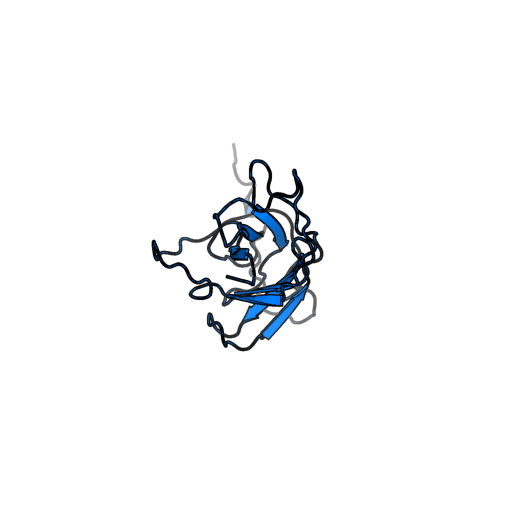 C 1
ATOM 775 O O . PHE A 1 97 ? 2.187 -7.026 -0.793 1.00 90.75 97 PHE A O 1
ATOM 782 N N . ARG A 1 98 ? 3.834 -6.058 0.373 1.00 93.94 98 ARG A N 1
ATOM 783 C CA . ARG A 1 98 ? 3.623 -6.849 1.590 1.00 93.94 98 ARG A CA 1
ATOM 784 C C . ARG A 1 98 ? 3.369 -5.904 2.751 1.00 93.94 98 ARG A C 1
ATOM 786 O O . ARG A 1 98 ? 4.236 -5.087 3.052 1.00 93.94 98 ARG A O 1
ATOM 793 N N . VAL A 1 99 ? 2.219 -6.042 3.397 1.00 92.50 99 VAL A N 1
ATOM 794 C CA . VAL A 1 99 ? 1.834 -5.252 4.573 1.00 92.50 99 VAL A CA 1
ATOM 795 C C . VAL A 1 99 ? 1.953 -6.152 5.799 1.00 92.50 99 VAL A C 1
ATOM 797 O O . VAL A 1 99 ? 1.369 -7.237 5.826 1.00 92.50 99 VAL A O 1
ATOM 800 N N . LYS A 1 100 ? 2.748 -5.745 6.792 1.00 95.50 100 LYS A N 1
ATOM 801 C CA . LYS A 1 100 ? 3.006 -6.529 8.007 1.00 95.50 100 LYS A CA 1
ATOM 802 C C . LYS A 1 100 ? 2.974 -5.645 9.250 1.00 95.50 100 LYS A C 1
ATOM 804 O O . LYS A 1 100 ? 3.663 -4.640 9.286 1.00 95.50 100 LYS A O 1
ATOM 809 N N . GLY A 1 101 ? 2.292 -6.079 10.302 1.00 96.44 101 GLY A N 1
ATOM 810 C CA . GLY A 1 101 ? 2.307 -5.414 11.604 1.00 96.44 101 GLY A CA 1
ATOM 811 C C . GLY A 1 101 ? 1.032 -5.727 12.374 1.00 96.44 101 GLY A C 1
ATOM 812 O O . GLY A 1 101 ? 0.624 -6.890 12.383 1.00 96.44 101 GLY A O 1
ATOM 813 N N . THR A 1 102 ? 0.392 -4.724 12.975 1.00 96.88 102 THR A N 1
ATOM 814 C CA . THR A 1 102 ? -0.911 -4.861 13.637 1.00 96.88 102 THR A CA 1
ATOM 815 C C . THR A 1 102 ? -1.915 -3.764 13.270 1.00 96.88 102 THR A C 1
ATOM 817 O O . THR A 1 102 ? -1.546 -2.635 12.945 1.00 96.88 102 THR A O 1
ATOM 820 N N . ILE A 1 103 ? -3.201 -4.109 13.372 1.00 96.19 103 ILE A N 1
ATOM 821 C CA . ILE A 1 103 ? -4.315 -3.162 13.525 1.00 96.19 103 ILE A CA 1
ATOM 822 C C . ILE A 1 103 ? -5.045 -3.563 14.810 1.00 96.19 103 ILE A C 1
ATOM 824 O O . ILE A 1 103 ? -5.383 -4.735 14.976 1.00 96.19 103 ILE A O 1
ATOM 828 N N . ASN A 1 104 ? -5.208 -2.632 15.751 1.00 96.12 104 ASN A N 1
ATOM 829 C CA . ASN A 1 104 ? -5.752 -2.859 17.101 1.00 96.12 104 ASN A CA 1
ATOM 830 C C . ASN A 1 104 ? -5.134 -4.077 17.823 1.00 96.12 104 ASN A C 1
ATOM 832 O O . ASN A 1 104 ? -5.805 -4.798 18.557 1.00 96.12 104 ASN A O 1
ATOM 836 N N . GLY A 1 105 ? -3.842 -4.338 17.589 1.00 95.00 105 GLY A N 1
ATOM 837 C CA . GLY A 1 105 ? -3.117 -5.498 18.119 1.00 95.00 105 GLY A CA 1
ATOM 838 C C . GLY A 1 105 ? -3.320 -6.816 17.353 1.00 95.00 105 GLY A C 1
ATOM 839 O O . GLY A 1 105 ? -2.508 -7.728 17.514 1.00 95.00 105 GLY A O 1
ATOM 840 N N . GLN A 1 106 ? -4.319 -6.934 16.468 1.00 93.94 106 GLN A N 1
ATOM 841 C CA . GLN A 1 106 ? -4.443 -8.097 15.583 1.00 93.94 106 GLN A CA 1
ATOM 842 C C . GLN A 1 106 ? -3.318 -8.073 14.544 1.00 93.94 106 GLN A C 1
ATOM 844 O O . GLN A 1 106 ? -3.177 -7.106 13.795 1.00 93.94 106 GLN A O 1
ATOM 849 N N . GLN A 1 107 ? -2.540 -9.153 14.456 1.00 93.75 107 GLN A N 1
ATOM 850 C CA . GLN A 1 107 ? -1.458 -9.249 13.477 1.00 93.75 107 GLN A CA 1
ATOM 851 C C . GLN A 1 107 ? -1.968 -9.328 12.028 1.00 93.75 107 GLN A C 1
ATOM 853 O O . GLN A 1 107 ? -3.007 -9.923 11.737 1.00 93.75 107 GLN A O 1
ATOM 858 N N . ILE A 1 108 ? -1.185 -8.747 11.118 1.00 88.81 108 ILE A N 1
ATOM 859 C CA . ILE A 1 108 ? -1.337 -8.782 9.657 1.00 88.81 108 ILE A CA 1
ATOM 860 C C . ILE A 1 108 ? 0.039 -9.072 9.040 1.00 88.81 108 ILE A C 1
ATOM 862 O O . ILE A 1 108 ? 1.057 -8.611 9.560 1.00 88.81 108 ILE A O 1
ATOM 866 N N . ASN A 1 109 ? 0.103 -9.852 7.952 1.00 92.56 109 ASN A N 1
ATOM 867 C CA . ASN A 1 109 ? 1.369 -10.217 7.292 1.00 92.56 109 ASN A CA 1
ATOM 868 C C . ASN A 1 109 ? 1.193 -10.606 5.804 1.00 92.56 109 ASN A C 1
ATOM 870 O O . ASN A 1 109 ? 1.827 -11.550 5.317 1.00 92.56 109 ASN A O 1
ATOM 874 N N . GLU A 1 110 ? 0.324 -9.890 5.094 1.00 85.69 110 GLU A N 1
ATOM 875 C CA . GLU A 1 110 ? -0.221 -10.286 3.790 1.00 85.69 110 GLU A CA 1
ATOM 876 C C . GLU A 1 110 ? 0.545 -9.745 2.583 1.00 85.69 110 GLU A C 1
ATOM 878 O O . GLU A 1 110 ? 1.204 -8.705 2.660 1.00 85.69 110 GLU A O 1
ATOM 883 N N . LYS A 1 111 ? 0.425 -10.451 1.450 1.00 85.00 111 LYS A N 1
ATOM 884 C CA . LYS A 1 111 ? 0.908 -10.012 0.132 1.00 85.00 111 LYS A CA 1
ATOM 885 C C . LYS A 1 111 ? -0.267 -9.582 -0.750 1.00 85.00 111 LYS A C 1
ATOM 887 O O . LYS A 1 111 ? -1.308 -10.225 -0.753 1.00 85.00 111 LYS A O 1
ATOM 892 N N . PHE A 1 112 ? -0.044 -8.543 -1.541 1.00 81.25 112 PHE A N 1
ATOM 893 C CA . PHE A 1 112 ? -0.945 -7.983 -2.544 1.00 81.25 112 PHE A CA 1
ATOM 894 C C . PHE A 1 112 ? -0.153 -7.805 -3.845 1.00 81.25 112 PHE A C 1
ATOM 896 O O . PHE A 1 112 ? 1.065 -7.606 -3.797 1.00 81.25 112 PHE A O 1
ATOM 903 N N . VAL A 1 113 ? -0.809 -7.900 -4.999 1.00 70.56 113 VAL A N 1
ATOM 904 C CA . VAL A 1 113 ? -0.181 -7.762 -6.328 1.00 70.56 113 VAL A CA 1
ATOM 905 C C . VAL A 1 113 ? -1.113 -6.950 -7.228 1.00 70.56 113 VAL A C 1
ATOM 907 O O . VAL A 1 113 ? -2.334 -7.053 -7.095 1.00 70.56 113 VAL A O 1
ATOM 910 N N . CYS A 1 114 ? -0.560 -6.122 -8.111 1.00 57.78 114 CYS A N 1
ATOM 911 C CA . CYS A 1 114 ? -1.353 -5.410 -9.112 1.00 57.78 114 CYS A CA 1
ATOM 912 C C . CYS A 1 114 ? -1.925 -6.381 -10.168 1.00 57.78 114 CYS A C 1
ATOM 914 O O . CYS A 1 114 ? -1.697 -7.589 -10.102 1.00 57.78 114 CYS A O 1
ATOM 916 N N . GLY A 1 115 ? -2.801 -5.887 -11.052 1.00 44.41 115 GLY A N 1
ATOM 917 C CA . GLY A 1 115 ? -3.381 -6.648 -12.176 1.00 44.41 115 GLY A CA 1
ATOM 918 C C . GLY A 1 115 ? -4.328 -7.815 -11.840 1.00 44.41 115 GLY A C 1
ATOM 919 O O . GLY A 1 115 ? -5.175 -8.158 -12.662 1.00 44.41 115 GLY A O 1
ATOM 920 N N . GLY A 1 116 ? -4.247 -8.401 -10.641 1.00 36.62 116 GLY A N 1
ATOM 921 C CA . GLY A 1 116 ? -5.033 -9.572 -10.236 1.00 36.62 116 GLY A CA 1
ATOM 922 C C . GLY A 1 116 ? -4.928 -9.961 -8.754 1.00 36.62 116 GLY A C 1
ATOM 923 O O . GLY A 1 116 ? -5.107 -11.134 -8.428 1.00 36.62 116 GLY A O 1
ATOM 924 N N . GLY A 1 117 ? -4.600 -9.024 -7.851 1.00 31.38 117 GLY A N 1
ATOM 925 C CA . GLY A 1 117 ? -4.225 -9.330 -6.458 1.00 31.38 117 GLY A CA 1
ATOM 926 C C . GLY A 1 117 ? -4.977 -8.608 -5.331 1.00 31.38 117 GLY A C 1
ATOM 927 O O . GLY A 1 117 ? -4.464 -8.577 -4.211 1.00 31.38 117 GLY A O 1
ATOM 928 N N . THR A 1 118 ? -6.199 -8.115 -5.558 1.00 33.69 118 THR A N 1
ATOM 929 C CA . THR A 1 118 ? -7.217 -7.947 -4.497 1.00 33.69 118 THR A CA 1
ATOM 930 C C . THR A 1 118 ? -8.532 -8.604 -4.926 1.00 33.69 118 THR A C 1
ATOM 932 O O . THR A 1 118 ? -8.893 -8.601 -6.099 1.00 33.69 118 THR A O 1
ATOM 935 N N . LYS A 1 119 ? -9.259 -9.217 -3.979 1.00 31.98 119 LYS A N 1
ATOM 936 C CA . LYS A 1 119 ? -10.556 -9.868 -4.247 1.00 31.98 119 LYS A CA 1
ATOM 937 C C . LYS A 1 119 ? -11.725 -8.874 -4.181 1.00 31.98 119 LYS A C 1
ATOM 939 O O . LYS A 1 119 ? -12.538 -8.961 -3.264 1.00 31.98 119 LYS A O 1
ATOM 944 N N . ASP A 1 120 ? -11.827 -7.982 -5.161 1.00 34.34 120 ASP A N 1
ATOM 945 C CA . ASP A 1 120 ? -13.116 -7.442 -5.622 1.00 34.34 120 ASP A CA 1
ATOM 946 C C . ASP A 1 120 ? -12.976 -7.025 -7.100 1.00 34.34 120 ASP A C 1
ATOM 948 O O . ASP A 1 120 ? -12.066 -6.277 -7.454 1.00 34.34 120 ASP A O 1
ATOM 952 N N . PHE A 1 121 ? -13.839 -7.548 -7.973 1.00 36.97 121 PHE A N 1
ATOM 953 C CA . PHE A 1 121 ? -13.861 -7.234 -9.405 1.00 36.97 121 PHE A CA 1
ATOM 954 C C . PHE A 1 121 ? -15.135 -6.447 -9.708 1.00 36.97 121 PHE A C 1
ATOM 956 O O . PHE A 1 121 ? -16.223 -7.015 -9.619 1.00 36.97 121 PHE A O 1
ATOM 963 N N . ARG A 1 122 ? -15.012 -5.172 -10.106 1.00 40.88 122 ARG A N 1
ATOM 964 C CA . ARG A 1 122 ? -16.172 -4.359 -10.526 1.00 40.88 122 ARG A CA 1
ATOM 965 C C . ARG A 1 122 ? -16.028 -3.769 -11.931 1.00 40.88 122 ARG A C 1
ATOM 967 O O . ARG A 1 122 ? -16.800 -4.153 -12.800 1.00 40.88 122 ARG A O 1
ATOM 974 N N . ASP A 1 123 ? -15.004 -2.950 -12.202 1.00 44.94 123 ASP A N 1
ATOM 975 C CA . ASP A 1 123 ? -14.994 -2.113 -13.428 1.00 44.94 123 ASP A CA 1
ATOM 976 C C . ASP A 1 123 ? -13.831 -2.337 -14.427 1.00 44.94 123 ASP A C 1
ATOM 978 O O . ASP A 1 123 ? -13.814 -1.759 -15.515 1.00 44.94 123 ASP A O 1
ATOM 982 N N . GLY A 1 124 ? -12.872 -3.213 -14.107 1.00 39.31 124 GLY A N 1
ATOM 983 C CA . GLY A 1 124 ? -12.055 -3.938 -15.098 1.00 39.31 124 GLY A CA 1
ATOM 984 C C . GLY A 1 124 ? -11.198 -3.152 -16.113 1.00 39.31 124 GLY A C 1
ATOM 985 O O . GLY A 1 124 ? -10.955 -3.691 -17.194 1.00 39.31 124 GLY A O 1
ATOM 986 N N . ARG A 1 125 ? -10.738 -1.914 -15.843 1.00 34.16 125 ARG A N 1
ATOM 987 C CA . ARG A 1 125 ? -9.876 -1.146 -16.783 1.00 34.16 125 ARG A CA 1
ATOM 988 C C . ARG A 1 125 ? -8.762 -0.302 -16.115 1.00 34.16 125 ARG A C 1
ATOM 990 O O . ARG A 1 125 ? -9.092 0.579 -15.326 1.00 34.16 125 ARG A O 1
ATOM 997 N N . PRO A 1 126 ? -7.478 -0.463 -16.502 1.00 36.66 126 PRO A N 1
ATOM 998 C CA . PRO A 1 126 ? -6.358 0.409 -16.100 1.00 36.66 126 PRO A CA 1
ATOM 999 C C . PRO A 1 126 ? -6.192 1.656 -17.014 1.00 36.66 126 PRO A C 1
ATOM 1001 O O . PRO A 1 126 ? -6.474 1.574 -18.210 1.00 36.66 126 PRO A O 1
ATOM 1004 N N . ARG A 1 127 ? -5.726 2.8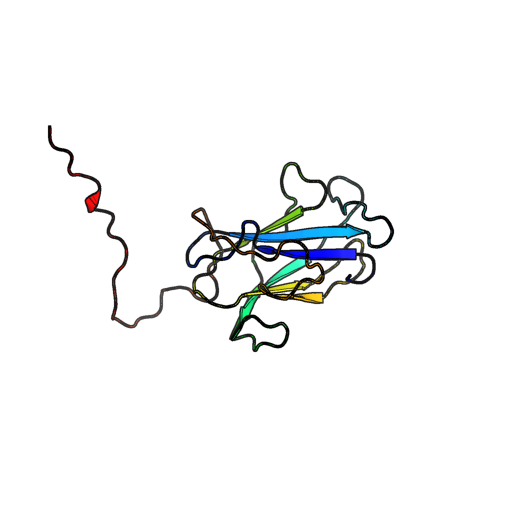14 -16.490 1.00 34.75 127 ARG A N 1
ATOM 1005 C CA . ARG A 1 127 ? -5.486 4.084 -17.247 1.00 34.75 127 ARG A CA 1
ATOM 1006 C C . ARG A 1 127 ? -4.348 4.976 -16.676 1.00 34.75 127 ARG A C 1
ATOM 1008 O O . ARG A 1 127 ? -4.580 5.681 -15.706 1.00 34.75 127 ARG A O 1
ATOM 1015 N N . SER A 1 128 ? -3.152 4.942 -17.280 1.00 33.72 128 SER A N 1
ATOM 1016 C CA . SER A 1 128 ? -1.808 5.348 -16.765 1.00 33.72 128 SER A CA 1
ATOM 1017 C C . SER A 1 128 ? -1.577 6.717 -16.048 1.00 33.72 128 SER A C 1
ATOM 1019 O O . SER A 1 128 ? -2.218 7.715 -16.364 1.00 33.72 128 SER A O 1
ATOM 1021 N N . PHE A 1 129 ? -0.560 6.743 -15.157 1.00 33.47 129 PHE A N 1
ATOM 1022 C CA . PHE A 1 129 ? -0.070 7.800 -14.217 1.00 33.47 129 PHE A CA 1
ATOM 1023 C C . PHE A 1 129 ? 0.423 9.169 -14.768 1.00 33.47 129 PHE A C 1
ATOM 1025 O O . PHE A 1 129 ? 0.537 9.379 -15.973 1.00 33.47 129 PHE A O 1
ATOM 1032 N N . ARG A 1 130 ? 0.864 10.070 -13.851 1.00 26.58 130 ARG A N 1
ATOM 1033 C CA . ARG A 1 130 ? 2.001 11.015 -14.053 1.00 26.58 130 ARG A CA 1
ATOM 1034 C C . ARG A 1 130 ? 2.593 11.641 -12.758 1.00 26.58 130 ARG A C 1
ATOM 1036 O O . ARG A 1 130 ? 1.919 11.698 -11.740 1.00 26.58 130 ARG A O 1
ATOM 1043 N N . CYS A 1 131 ? 3.862 12.071 -12.869 1.00 29.41 131 CYS A N 1
ATOM 1044 C CA . CYS A 1 131 ? 4.656 13.127 -12.182 1.00 29.41 131 CYS A CA 1
ATOM 1045 C C . CYS A 1 131 ? 3.996 13.997 -11.075 1.00 29.41 131 CYS A C 1
ATOM 1047 O O . CYS A 1 131 ? 2.881 14.449 -11.306 1.00 29.41 131 CYS A O 1
ATOM 1049 N N . VAL A 1 132 ? 4.613 14.455 -9.959 1.00 29.77 132 VAL A N 1
ATOM 1050 C CA . VAL A 1 132 ? 5.865 14.251 -9.135 1.00 29.77 132 VAL A CA 1
ATOM 1051 C C . VAL A 1 132 ? 5.515 14.795 -7.697 1.00 29.77 132 VAL A C 1
ATOM 1053 O O . VAL A 1 132 ? 4.379 15.232 -7.538 1.00 29.77 132 VAL A O 1
ATOM 1056 N N . VAL A 1 133 ? 6.267 14.872 -6.577 1.00 28.81 133 VAL A N 1
ATOM 1057 C CA . VAL A 1 133 ? 7.654 14.671 -6.039 1.00 28.81 133 VAL A CA 1
ATOM 1058 C C . VAL A 1 133 ? 7.502 14.259 -4.540 1.00 28.81 133 VAL A C 1
ATOM 1060 O O . VAL A 1 133 ? 6.446 14.527 -3.976 1.00 28.81 133 VAL A O 1
ATOM 1063 N N . ASP A 1 134 ? 8.430 13.638 -3.791 1.00 32.50 134 ASP A N 1
ATOM 1064 C CA . ASP A 1 134 ? 9.778 13.078 -4.042 1.00 32.50 134 ASP A CA 1
ATOM 1065 C C . ASP A 1 134 ? 9.956 11.724 -3.262 1.00 32.50 134 ASP A C 1
ATOM 1067 O O . ASP A 1 134 ? 9.208 11.517 -2.301 1.00 32.50 134 ASP A O 1
ATOM 1071 N N . PRO A 1 135 ? 10.844 10.760 -3.637 1.00 47.16 135 PRO A N 1
ATOM 1072 C CA . PRO A 1 135 ? 10.636 9.344 -3.269 1.00 47.16 135 PRO A CA 1
ATOM 1073 C C . PRO A 1 135 ? 11.833 8.488 -2.772 1.00 47.16 135 PRO A C 1
ATOM 1075 O O . PRO A 1 135 ? 12.988 8.653 -3.162 1.00 47.16 135 PRO A O 1
ATOM 1078 N N . GLN A 1 136 ? 11.519 7.368 -2.103 1.00 39.22 136 GLN A N 1
ATOM 1079 C CA . GLN A 1 136 ? 12.408 6.192 -2.079 1.00 39.22 136 GLN A CA 1
ATOM 1080 C C . GLN A 1 136 ? 12.445 5.496 -3.456 1.00 39.22 136 GLN A C 1
ATOM 1082 O O . GLN A 1 136 ? 11.417 5.022 -3.939 1.00 39.22 136 GLN A O 1
ATOM 1087 N N . THR A 1 137 ? 13.630 5.373 -4.060 1.00 41.78 137 THR A N 1
ATOM 1088 C CA . THR A 1 137 ? 13.864 4.655 -5.327 1.00 41.78 137 THR A CA 1
ATOM 1089 C C . THR A 1 137 ? 13.851 3.131 -5.154 1.00 41.78 137 THR A C 1
ATOM 1091 O O . THR A 1 137 ? 14.507 2.589 -4.259 1.00 41.78 137 THR A O 1
ATOM 1094 N N . PHE A 1 138 ? 13.107 2.414 -6.005 1.00 47.81 138 PHE A N 1
ATOM 1095 C CA . PHE A 1 138 ? 13.027 0.947 -5.974 1.00 47.81 138 PHE A CA 1
ATOM 1096 C C . PHE A 1 138 ? 12.558 0.364 -7.331 1.00 47.81 138 PHE A C 1
ATOM 1098 O O . PHE A 1 138 ? 11.522 0.797 -7.830 1.00 47.81 138 PHE A O 1
ATOM 1105 N N . PRO A 1 139 ? 13.223 -0.651 -7.924 1.00 41.25 139 PRO A N 1
ATOM 1106 C CA . PRO A 1 139 ? 14.162 -1.586 -7.297 1.00 41.25 139 PRO A CA 1
ATOM 1107 C C . PRO A 1 139 ? 15.612 -1.104 -7.148 1.00 41.25 139 PRO A C 1
ATOM 1109 O O . PRO A 1 139 ? 16.329 -1.680 -6.324 1.00 41.25 139 PRO A O 1
ATOM 1112 N N . GLY A 1 140 ? 16.058 -0.087 -7.893 1.00 42.62 140 GLY A N 1
ATOM 1113 C CA . GLY A 1 140 ? 17.480 0.281 -7.993 1.00 42.62 140 GLY A CA 1
ATOM 1114 C C . GLY A 1 140 ? 17.798 1.773 -7.835 1.00 42.62 140 GLY A C 1
ATOM 1115 O O . GLY A 1 140 ? 16.927 2.630 -7.982 1.00 42.62 140 GLY A O 1
ATOM 1116 N N . ASN A 1 141 ? 19.079 2.057 -7.573 1.00 43.19 141 ASN A N 1
ATOM 1117 C CA . ASN A 1 141 ? 19.683 3.391 -7.565 1.00 43.19 141 ASN A CA 1
ATOM 1118 C C . ASN A 1 141 ? 20.691 3.474 -8.729 1.00 43.19 141 ASN A C 1
ATOM 1120 O O . ASN A 1 141 ? 21.585 2.627 -8.796 1.00 43.19 141 ASN A O 1
ATOM 1124 N N . ARG A 1 142 ? 20.561 4.448 -9.646 1.00 38.00 142 ARG A N 1
ATOM 1125 C CA . ARG A 1 142 ? 21.420 4.575 -10.848 1.00 38.00 142 ARG A CA 1
ATOM 1126 C C . ARG A 1 142 ? 22.792 5.185 -10.504 1.00 38.00 142 ARG A C 1
ATOM 1128 O O . ARG A 1 142 ? 23.122 6.271 -10.963 1.00 38.00 142 ARG A O 1
ATOM 1135 N N . ASN A 1 143 ? 23.586 4.495 -9.683 1.00 37.62 143 ASN A N 1
ATOM 1136 C CA . ASN A 1 143 ? 24.997 4.838 -9.488 1.00 37.62 143 ASN A CA 1
ATOM 1137 C C . ASN A 1 143 ? 25.858 3.589 -9.219 1.00 37.62 143 ASN A C 1
ATOM 1139 O O . ASN A 1 143 ? 26.260 3.300 -8.092 1.00 37.62 143 ASN A O 1
ATOM 1143 N N . SER A 1 144 ? 26.100 2.816 -10.276 1.00 33.84 144 SER A N 1
ATOM 1144 C CA . SER A 1 144 ? 27.201 1.856 -10.348 1.00 33.84 144 SER A CA 1
ATOM 1145 C C . SER A 1 144 ? 27.694 1.820 -11.791 1.00 33.84 144 SER A C 1
ATOM 1147 O O . SER A 1 144 ? 26.890 1.740 -12.719 1.00 33.84 144 SER A O 1
ATOM 1149 N N . ASN A 1 145 ? 29.002 1.977 -11.973 1.00 38.91 145 ASN A N 1
ATOM 1150 C CA . ASN A 1 145 ? 29.600 2.343 -13.252 1.00 38.91 145 ASN A CA 1
ATOM 1151 C C . ASN A 1 145 ? 29.455 1.231 -14.301 1.00 38.91 145 ASN A C 1
ATOM 1153 O O . ASN A 1 145 ? 30.095 0.192 -14.175 1.00 38.91 145 ASN A O 1
ATOM 1157 N N . ASN A 1 146 ? 28.707 1.495 -15.372 1.00 36.28 146 ASN A N 1
ATOM 1158 C CA . ASN A 1 146 ? 29.031 1.029 -16.721 1.00 36.28 146 ASN A CA 1
ATOM 1159 C C . ASN A 1 146 ? 28.357 1.943 -17.753 1.00 36.28 146 ASN A C 1
ATOM 1161 O O . ASN A 1 146 ? 27.251 2.431 -17.540 1.00 36.28 146 ASN A O 1
ATOM 1165 N N . ASN A 1 147 ? 29.073 2.225 -18.839 1.00 43.94 147 ASN A N 1
ATOM 1166 C CA . ASN A 1 147 ? 28.714 3.234 -19.833 1.00 43.94 147 ASN A CA 1
ATOM 1167 C C . ASN A 1 147 ? 28.034 2.590 -21.047 1.00 43.94 147 ASN A C 1
ATOM 1169 O O . ASN A 1 147 ? 28.677 1.759 -21.681 1.00 43.94 147 ASN A O 1
ATOM 1173 N N . ILE A 1 148 ? 26.799 3.004 -21.360 1.00 38.84 148 ILE A N 1
ATOM 1174 C CA . ILE A 1 148 ? 26.138 3.065 -22.686 1.00 38.84 148 ILE A CA 1
ATOM 1175 C C . ILE A 1 148 ? 24.690 3.587 -22.476 1.00 38.84 148 ILE A C 1
ATOM 1177 O O . ILE A 1 148 ? 24.193 3.588 -21.351 1.00 38.84 148 ILE A O 1
ATOM 1181 N N . ASP A 1 149 ? 24.055 4.110 -23.530 1.00 35.53 149 ASP A N 1
ATOM 1182 C CA . ASP A 1 149 ? 22.652 4.579 -23.582 1.00 35.53 149 ASP A CA 1
ATOM 1183 C C . ASP A 1 149 ? 22.258 5.741 -22.647 1.00 35.53 149 ASP A C 1
ATOM 1185 O O . ASP A 1 149 ? 21.196 5.790 -22.023 1.00 35.53 149 ASP A O 1
ATOM 1189 N N . ASN A 1 150 ? 23.100 6.777 -22.645 1.00 38.62 150 ASN A N 1
ATOM 1190 C CA . ASN A 1 150 ? 22.766 8.096 -22.108 1.00 38.62 150 ASN A CA 1
ATOM 1191 C C . ASN A 1 150 ? 21.777 8.861 -23.021 1.00 38.62 150 ASN A C 1
ATOM 1193 O O . ASN A 1 150 ? 22.187 9.703 -23.823 1.00 38.62 150 ASN A O 1
ATOM 1197 N N . ALA A 1 151 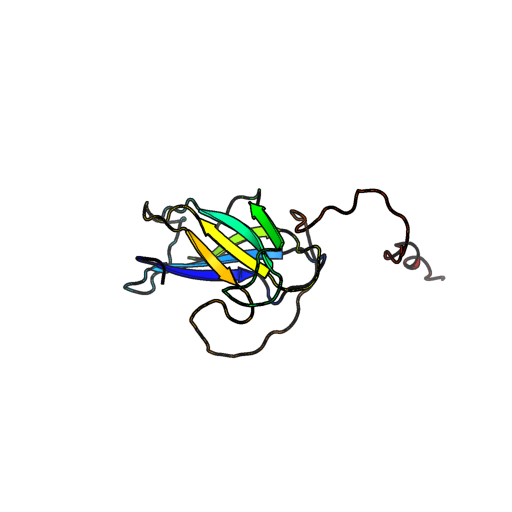? 20.478 8.595 -22.859 1.00 37.25 151 ALA A N 1
ATOM 1198 C CA . ALA A 1 151 ? 19.375 9.343 -23.480 1.00 37.25 151 ALA A CA 1
ATOM 1199 C C . ALA A 1 151 ? 18.524 10.116 -22.444 1.00 37.25 151 ALA A C 1
ATOM 1201 O O . ALA A 1 151 ? 17.305 10.230 -22.571 1.00 37.25 151 ALA A O 1
ATOM 1202 N N . GLY A 1 152 ? 19.162 10.638 -21.389 1.00 30.27 152 GLY A N 1
ATOM 1203 C CA . GLY A 1 152 ? 18.495 11.492 -20.403 1.00 30.27 152 GLY A CA 1
ATOM 1204 C C . GLY A 1 152 ? 18.051 12.833 -21.001 1.00 30.27 152 GLY A C 1
ATOM 1205 O O . GLY A 1 152 ? 18.784 13.445 -21.779 1.00 30.27 152 GLY A O 1
ATOM 1206 N N . TYR A 1 153 ? 16.863 13.301 -20.608 1.00 34.34 153 TYR A N 1
ATOM 1207 C CA . TYR A 1 153 ? 16.309 14.597 -21.019 1.00 34.34 153 TYR A CA 1
ATOM 1208 C C . TYR A 1 153 ? 17.288 15.732 -20.663 1.00 34.34 153 TYR A C 1
ATOM 1210 O O . TYR A 1 153 ? 17.690 15.859 -19.505 1.00 34.34 153 TYR A O 1
ATOM 1218 N N . ARG A 1 154 ? 17.690 16.551 -21.642 1.00 32.12 154 ARG A N 1
ATOM 1219 C CA . ARG A 1 154 ? 18.593 17.696 -21.427 1.00 32.12 154 ARG A CA 1
ATOM 1220 C C . ARG A 1 154 ? 17.770 18.969 -21.233 1.00 32.12 154 ARG A C 1
ATOM 1222 O O . ARG A 1 154 ? 16.982 19.324 -22.098 1.00 32.12 154 ARG A O 1
ATOM 1229 N N . ASP A 1 155 ? 17.987 19.682 -20.129 1.00 40.62 155 ASP A N 1
ATOM 1230 C CA . ASP A 1 155 ? 17.203 20.878 -19.754 1.00 40.62 155 ASP A CA 1
ATOM 1231 C C . ASP A 1 155 ? 17.460 22.128 -20.633 1.00 40.62 155 ASP A C 1
ATOM 1233 O O . ASP A 1 155 ? 16.831 23.172 -20.450 1.00 40.62 155 ASP A O 1
ATOM 1237 N N . ASN A 1 156 ? 18.375 22.047 -21.605 1.00 39.53 156 ASN A N 1
ATOM 1238 C CA . ASN A 1 156 ? 18.849 23.204 -22.372 1.00 39.53 156 ASN A CA 1
ATOM 1239 C C . ASN A 1 156 ? 17.859 23.714 -23.438 1.00 39.53 156 ASN A C 1
ATOM 1241 O O . ASN A 1 156 ? 17.965 24.866 -23.856 1.00 39.53 156 ASN A O 1
ATOM 1245 N N . ASP A 1 157 ? 16.873 22.913 -23.852 1.00 43.62 157 ASP A N 1
ATOM 1246 C CA . ASP A 1 157 ? 15.977 23.249 -24.976 1.00 43.62 157 ASP A CA 1
ATOM 1247 C C . ASP A 1 157 ? 14.902 24.300 -24.620 1.00 43.62 157 ASP A C 1
ATOM 1249 O O . ASP A 1 157 ? 14.041 24.639 -25.434 1.00 43.62 157 ASP A O 1
ATOM 1253 N N . ARG A 1 158 ? 14.919 24.833 -23.389 1.00 41.09 158 ARG A N 1
ATOM 1254 C CA 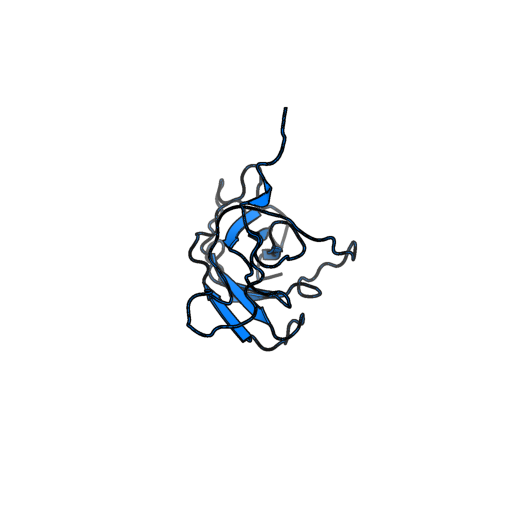. ARG A 1 158 ? 13.853 25.698 -22.855 1.00 41.09 158 ARG A CA 1
ATOM 1255 C C . ARG A 1 158 ? 14.034 27.201 -23.086 1.00 41.09 158 ARG A C 1
ATOM 1257 O O . ARG A 1 158 ? 13.104 27.956 -22.805 1.00 41.09 158 ARG A O 1
ATOM 1264 N N . PHE A 1 159 ? 15.178 27.636 -23.619 1.00 41.50 159 PHE A N 1
ATOM 1265 C CA . PHE A 1 159 ? 15.488 29.051 -23.868 1.00 41.50 159 PHE A CA 1
ATOM 1266 C C . PHE A 1 159 ? 15.791 29.344 -25.341 1.00 41.50 159 PHE A C 1
ATOM 1268 O O . PHE A 1 159 ? 16.907 29.698 -25.707 1.00 41.50 159 PHE A O 1
ATOM 1275 N N . ASN A 1 160 ? 14.762 29.264 -26.190 1.00 37.91 160 ASN A N 1
ATOM 1276 C CA . ASN A 1 160 ? 14.773 29.968 -27.474 1.00 37.91 160 ASN A CA 1
ATOM 1277 C C . ASN A 1 160 ? 13.372 30.475 -27.861 1.00 37.91 160 ASN A C 1
ATOM 1279 O O . ASN A 1 160 ? 12.678 29.910 -28.705 1.00 37.91 160 ASN A O 1
ATOM 1283 N N . ARG A 1 161 ? 12.951 31.564 -27.209 1.00 36.69 161 ARG A N 1
ATOM 1284 C CA . ARG A 1 161 ? 12.002 32.522 -27.787 1.00 36.69 161 ARG A CA 1
ATOM 1285 C C . ARG A 1 161 ? 12.758 33.826 -27.995 1.00 36.69 161 ARG A C 1
ATOM 1287 O O . ARG A 1 161 ? 13.008 34.540 -27.028 1.00 36.69 161 ARG A O 1
ATOM 1294 N N . ASN A 1 162 ? 13.145 34.087 -29.237 1.00 37.28 162 ASN A N 1
ATOM 1295 C CA . ASN A 1 162 ? 13.625 35.405 -29.634 1.00 37.28 162 ASN A CA 1
ATOM 1296 C C . ASN A 1 162 ? 12.477 36.428 -29.610 1.00 37.28 162 ASN A C 1
ATOM 1298 O O . ASN A 1 162 ? 11.302 36.053 -29.543 1.00 37.28 162 ASN A O 1
ATOM 1302 N N . TYR A 1 163 ? 12.872 37.702 -29.627 1.00 42.38 163 TYR A N 1
ATOM 1303 C CA . TYR A 1 163 ? 12.004 38.871 -29.783 1.00 42.38 163 TYR A CA 1
ATOM 1304 C C . TYR A 1 163 ? 11.260 38.854 -31.127 1.00 42.38 163 TYR A C 1
ATOM 1306 O O . TYR A 1 163 ? 11.865 38.373 -32.113 1.00 42.38 163 TYR A O 1
#

Secondary structure (DSSP, 8-state):
-BTTEEEEEEESSSS--TT--EEEEEEEEETTT--B--TTTT--EEEEEEEEEESSSSTT--EEEEEE-SS--EEPTT-SSEEEEEEEE-S-SEEEEEEEEEETTEEEEEEEETTT-SS--SS------------EEES--S-S-------PPPGGGG-----

Foldseek 3Di:
DFVQKDWDWDWPDDDDDAPAKTKIKIFIAGPPPRHAQAPVDDKDDDKWKKKFAFPAQDPPTDGPDIDIQPFDFADDPPDGHITIGIAGENDDHWMKMWIFDDMVNHTGTDIATPPPGHPDDDDDDGDDDHHDDDHHYPDDDPDDDDDDDPPDDDPPPPDDDDD

Sequence (163 aa):
MVGAYKVTVGFRNEPAFEDVVNAVDVILRNAADDSPVDTDKEDKIDLDVYVLYLKEDKFDAQVIRKAKLKGELRKAFGTDNRYNTWFKPTHDGAYGFRVKGTINGQQINEKFVCGGGTKDFRDGRPRSFRCVVDPQTFPGNRNSNNNIDNAGYRDNDRFNRNY

Radius of gyration: 18.45 Å; chains: 1; bounding box: 50×56×48 Å

pLDDT: mean 71.25, std 23.73, range [26.58, 97.12]

Organism: Moorena producens (strain JHB) (NCBI:txid1454205)